Protein AF-A0A941VNN4-F1 (afdb_monomer_lite)

Structure (mmCIF, N/CA/C/O backbone):
data_AF-A0A941VNN4-F1
#
_entry.id   AF-A0A941VNN4-F1
#
loop_
_atom_site.group_PDB
_atom_site.id
_atom_site.type_symbol
_atom_site.label_atom_id
_atom_site.label_alt_id
_atom_site.label_comp_id
_atom_site.label_asym_id
_atom_site.label_entity_id
_atom_site.label_seq_id
_atom_site.pdbx_PDB_ins_code
_atom_site.Cartn_x
_atom_site.Cartn_y
_atom_site.Cartn_z
_atom_site.occupancy
_atom_site.B_iso_or_equiv
_atom_site.auth_seq_id
_atom_site.auth_comp_id
_atom_site.auth_asym_id
_atom_site.auth_atom_id
_atom_site.pdbx_PDB_model_num
ATOM 1 N N . MET A 1 1 ? 27.359 -25.252 2.317 1.00 46.09 1 MET A N 1
ATOM 2 C CA . MET A 1 1 ? 26.931 -23.854 2.087 1.00 46.09 1 MET A CA 1
ATOM 3 C C . MET A 1 1 ? 25.927 -23.832 0.937 1.00 46.09 1 MET A C 1
ATOM 5 O O . MET A 1 1 ? 26.339 -23.854 -0.212 1.00 46.09 1 MET A O 1
ATOM 9 N N . LEU A 1 2 ? 24.622 -23.864 1.223 1.00 54.41 2 LEU A N 1
ATOM 10 C CA . LEU A 1 2 ? 23.564 -23.746 0.209 1.00 54.41 2 LEU A CA 1
ATOM 11 C C . LEU A 1 2 ? 22.951 -22.347 0.313 1.00 54.41 2 LEU A C 1
ATOM 13 O O . LEU A 1 2 ? 21.932 -22.149 0.966 1.00 54.41 2 LEU A O 1
ATOM 17 N N . PHE A 1 3 ? 23.591 -21.356 -0.309 1.00 55.06 3 PHE A N 1
ATOM 18 C CA . PHE A 1 3 ? 22.938 -20.072 -0.551 1.00 55.06 3 PHE A CA 1
ATOM 19 C C . PHE A 1 3 ? 22.017 -20.248 -1.756 1.00 55.06 3 PHE A C 1
ATOM 21 O O . PHE A 1 3 ? 22.397 -19.963 -2.893 1.00 55.06 3 PHE A O 1
ATOM 28 N N . SER A 1 4 ? 20.815 -20.774 -1.511 1.00 58.47 4 SER A N 1
ATOM 29 C CA . SER A 1 4 ? 19.725 -20.743 -2.482 1.00 58.47 4 SER A CA 1
ATOM 30 C C . SER A 1 4 ? 19.502 -19.290 -2.885 1.00 58.47 4 SER A C 1
ATOM 32 O O . SER A 1 4 ? 18.903 -18.506 -2.150 1.00 58.47 4 SER A O 1
ATOM 34 N N . ARG A 1 5 ? 20.030 -18.908 -4.053 1.00 59.09 5 ARG A N 1
ATOM 35 C CA . ARG A 1 5 ? 19.660 -17.668 -4.729 1.00 59.09 5 ARG A CA 1
ATOM 36 C C . ARG A 1 5 ? 18.187 -17.802 -5.067 1.00 59.09 5 ARG A C 1
ATOM 38 O O . ARG A 1 5 ? 17.836 -18.362 -6.102 1.00 59.09 5 ARG A O 1
ATOM 45 N N . ASN A 1 6 ? 17.349 -17.303 -4.168 1.00 58.16 6 ASN A N 1
ATOM 46 C CA . ASN A 1 6 ? 15.954 -17.047 -4.441 1.00 58.16 6 ASN A CA 1
ATOM 47 C C . ASN A 1 6 ? 15.950 -16.014 -5.573 1.00 58.16 6 ASN A C 1
ATOM 49 O O . ASN A 1 6 ? 16.142 -14.818 -5.347 1.00 58.16 6 ASN A O 1
ATOM 53 N N . ARG A 1 7 ? 15.866 -16.484 -6.823 1.00 54.38 7 ARG A N 1
ATOM 54 C CA . ARG A 1 7 ? 15.602 -15.635 -7.987 1.00 54.38 7 ARG A CA 1
ATOM 55 C C . ARG A 1 7 ? 14.129 -15.268 -7.926 1.00 54.38 7 ARG A C 1
ATOM 57 O O . ARG A 1 7 ? 13.348 -15.643 -8.789 1.00 54.38 7 ARG A O 1
ATOM 64 N N . GLU A 1 8 ? 13.755 -14.564 -6.869 1.00 60.44 8 GLU A N 1
ATOM 65 C CA . GLU A 1 8 ? 12.517 -13.826 -6.857 1.00 60.44 8 GLU A CA 1
ATOM 66 C C . GLU A 1 8 ? 12.767 -12.692 -7.844 1.00 60.44 8 GLU A C 1
ATOM 68 O O . GLU A 1 8 ? 13.471 -11.721 -7.548 1.00 60.44 8 GLU A O 1
ATOM 73 N N . SER A 1 9 ? 12.344 -12.906 -9.091 1.00 64.44 9 SER A N 1
ATOM 74 C CA . SER A 1 9 ? 12.241 -11.856 -10.091 1.00 64.44 9 SER A CA 1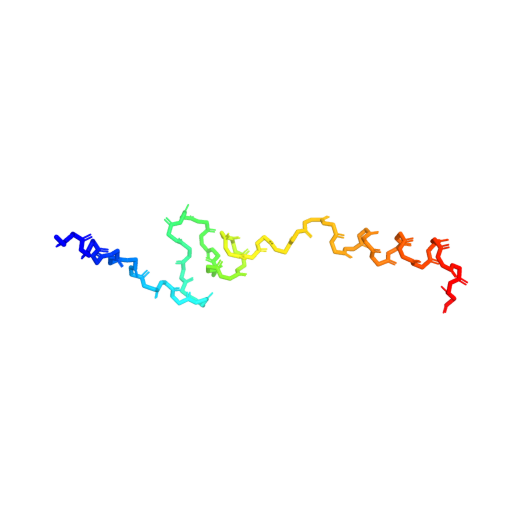
ATOM 75 C C . SER A 1 9 ? 11.545 -10.703 -9.391 1.00 64.44 9 SER A C 1
ATOM 77 O O . SER A 1 9 ? 10.372 -10.804 -9.038 1.00 64.44 9 SER A O 1
ATOM 79 N N . LYS A 1 10 ? 12.313 -9.656 -9.070 1.00 74.31 10 LYS A N 1
ATOM 80 C CA . LYS A 1 10 ? 11.817 -8.513 -8.310 1.00 74.31 10 LYS A CA 1
ATOM 81 C C . LYS A 1 10 ? 10.778 -7.826 -9.178 1.00 74.31 10 LYS A C 1
ATOM 83 O O . LYS A 1 10 ? 11.118 -6.964 -9.981 1.00 74.31 10 LYS A O 1
ATOM 88 N N . ILE A 1 11 ? 9.533 -8.262 -9.059 1.00 84.12 11 ILE A N 1
ATOM 89 C CA . ILE A 1 11 ? 8.430 -7.683 -9.793 1.00 84.12 11 ILE A CA 1
ATOM 90 C C . ILE A 1 11 ? 8.300 -6.232 -9.346 1.00 84.12 11 ILE A C 1
ATOM 92 O O . ILE A 1 11 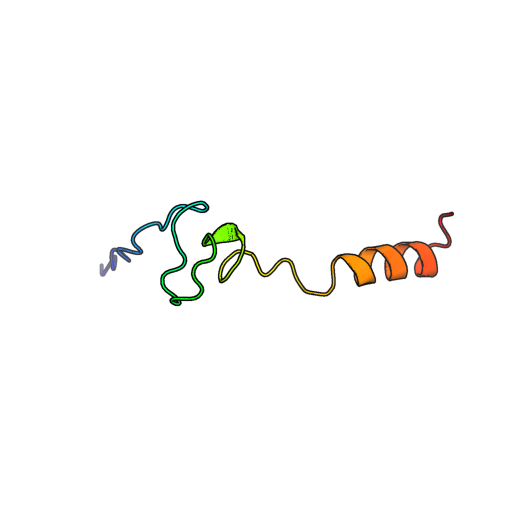? 8.214 -5.922 -8.151 1.00 84.12 11 ILE A O 1
ATOM 96 N N . GLY A 1 12 ? 8.386 -5.321 -10.307 1.00 89.62 12 GLY A N 1
ATOM 97 C CA . GLY A 1 12 ? 8.310 -3.907 -10.026 1.00 89.62 12 GLY A CA 1
ATOM 98 C C . GLY A 1 12 ? 6.928 -3.570 -9.488 1.00 89.62 12 GLY A C 1
ATOM 99 O O . GLY A 1 12 ? 5.896 -4.085 -9.911 1.00 89.62 12 GLY A O 1
ATOM 100 N N . ARG A 1 13 ? 6.882 -2.628 -8.547 1.00 90.25 13 ARG A N 1
ATOM 101 C CA . ARG A 1 13 ? 5.631 -2.140 -7.944 1.00 90.25 13 ARG A CA 1
ATOM 102 C C . ARG A 1 13 ? 4.574 -1.726 -8.976 1.00 90.25 13 ARG A C 1
ATOM 104 O O . ARG A 1 13 ? 3.379 -1.821 -8.706 1.00 90.25 13 ARG A O 1
ATOM 111 N N . ASN A 1 14 ? 5.000 -1.215 -10.127 1.00 92.81 14 ASN A N 1
ATOM 112 C CA . ASN A 1 14 ? 4.105 -0.727 -11.171 1.00 92.81 14 ASN A CA 1
ATOM 113 C C . ASN A 1 14 ? 3.800 -1.756 -12.268 1.00 92.81 14 ASN A C 1
ATOM 115 O O . ASN A 1 14 ? 2.944 -1.449 -13.096 1.00 92.81 14 ASN A O 1
ATOM 119 N N . ASP A 1 15 ? 4.451 -2.921 -12.264 1.00 93.69 15 ASP A N 1
ATOM 120 C CA . ASP A 1 15 ? 4.220 -3.981 -13.248 1.00 93.69 15 ASP A CA 1
ATOM 121 C C . ASP A 1 15 ? 2.817 -4.583 -13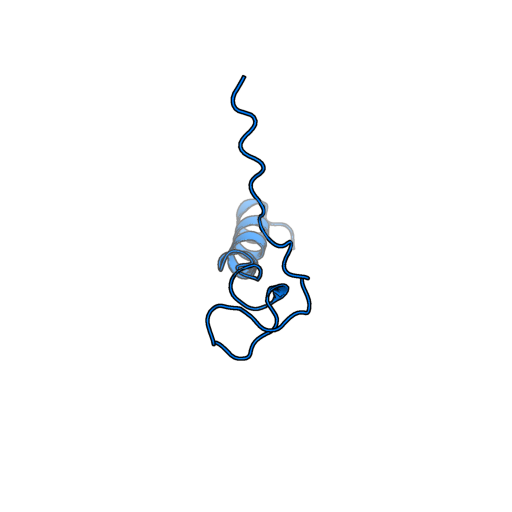.109 1.00 93.69 15 ASP A C 1
ATOM 123 O O . ASP A 1 15 ? 2.228 -4.516 -12.019 1.00 93.69 15 ASP A O 1
ATOM 127 N N . PRO A 1 16 ? 2.253 -5.161 -14.186 1.00 93.88 16 PRO A N 1
ATOM 128 C CA . PRO A 1 16 ? 1.012 -5.921 -14.097 1.00 93.88 16 PRO A CA 1
ATOM 129 C C . PRO A 1 16 ? 1.148 -7.062 -13.082 1.00 93.88 16 PRO A C 1
ATOM 131 O O . PRO A 1 16 ? 2.169 -7.744 -13.011 1.00 93.88 16 PRO A O 1
ATOM 134 N N . CYS A 1 17 ? 0.111 -7.266 -12.271 1.00 93.88 17 CYS A N 1
ATOM 135 C CA . CYS A 1 17 ? 0.105 -8.313 -11.260 1.00 93.88 17 CYS A CA 1
ATOM 136 C C . CYS A 1 17 ? 0.185 -9.698 -11.922 1.00 93.88 17 CYS A C 1
ATOM 138 O O . CYS A 1 17 ? -0.661 -10.007 -12.765 1.00 93.88 17 CYS A O 1
ATOM 140 N N . PRO A 1 18 ? 1.093 -10.584 -11.473 1.00 91.00 18 PRO A N 1
ATOM 141 C CA . PRO A 1 18 ? 1.233 -11.931 -12.025 1.00 91.00 18 PRO A CA 1
ATOM 142 C C . PRO A 1 18 ? 0.046 -12.828 -11.640 1.00 91.00 18 PRO A C 1
ATOM 144 O O . PRO A 1 18 ? -0.104 -13.925 -12.155 1.00 91.00 18 PRO A O 1
ATOM 147 N N . CYS A 1 19 ? -0.824 -12.344 -10.751 1.00 91.00 19 CYS A N 1
ATOM 148 C CA . CYS A 1 19 ? -2.078 -12.967 -10.359 1.00 91.00 19 CYS A CA 1
ATOM 149 C C . CYS A 1 19 ? -3.194 -12.868 -11.418 1.00 91.00 19 CYS A C 1
ATOM 151 O O . CYS A 1 19 ? -4.289 -13.369 -11.182 1.00 91.00 19 CYS A O 1
ATOM 153 N N . GLY A 1 20 ? -2.964 -12.173 -12.540 1.00 88.44 20 GLY A N 1
ATOM 154 C CA . GLY A 1 20 ? -3.948 -12.047 -13.621 1.00 88.44 20 GLY A CA 1
ATOM 155 C C . GLY A 1 20 ? -5.080 -11.050 -13.351 1.00 88.44 20 GLY A C 1
ATOM 156 O O . GLY A 1 20 ? 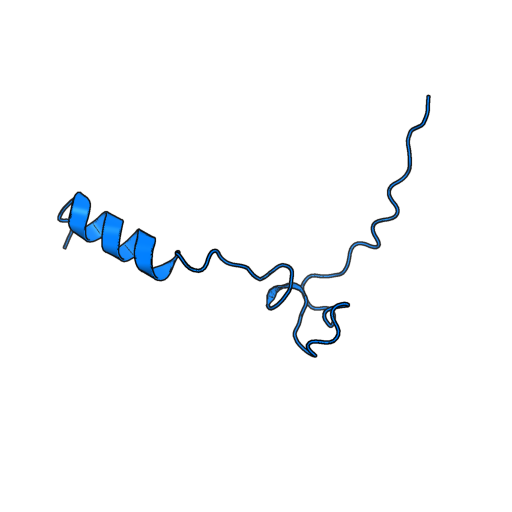-6.031 -10.984 -14.118 1.00 88.44 20 GLY A O 1
ATOM 157 N N . SER A 1 21 ? -4.985 -10.232 -12.299 1.00 91.25 21 SER A N 1
ATOM 158 C CA . SER A 1 21 ? -6.031 -9.258 -11.948 1.00 91.25 21 SER A CA 1
ATOM 159 C C . SER A 1 21 ? -6.116 -8.045 -12.881 1.00 91.25 21 SER A C 1
ATOM 161 O O . SER A 1 21 ? -7.019 -7.228 -12.736 1.00 91.25 21 SER A O 1
ATOM 163 N N . GLY A 1 22 ? -5.135 -7.856 -13.772 1.00 91.50 22 GLY A N 1
ATOM 164 C CA . GLY A 1 22 ? -5.003 -6.650 -14.602 1.00 91.50 22 GLY A CA 1
ATOM 165 C C . GLY A 1 22 ? -4.583 -5.387 -13.833 1.00 91.50 22 GLY A C 1
ATOM 166 O O . GLY A 1 22 ? -4.368 -4.335 -14.431 1.00 91.50 22 GLY A O 1
ATOM 167 N N . LEU A 1 23 ? -4.423 -5.467 -12.509 1.00 92.44 23 LEU A N 1
ATOM 168 C CA . LEU A 1 23 ? -3.989 -4.357 -11.660 1.00 92.44 23 LEU A CA 1
ATOM 169 C C . LEU A 1 23 ? -2.460 -4.301 -11.553 1.00 92.44 23 LEU A C 1
ATOM 171 O O . LEU A 1 23 ? -1.778 -5.313 -11.684 1.00 92.44 23 LEU A O 1
ATOM 175 N N . LYS A 1 24 ? -1.908 -3.125 -11.223 1.00 93.44 24 LYS A N 1
ATOM 176 C CA . LYS A 1 24 ? -0.481 -2.992 -10.869 1.00 93.44 24 LYS A CA 1
ATOM 177 C C . LYS A 1 24 ? -0.168 -3.801 -9.608 1.00 93.44 24 LYS A C 1
ATOM 179 O O . LYS A 1 24 ? -0.968 -3.786 -8.671 1.00 93.44 24 LYS A O 1
ATOM 184 N N . PHE A 1 25 ? 1.010 -4.416 -9.525 1.00 92.25 25 PHE A N 1
ATOM 185 C CA . PHE A 1 25 ? 1.426 -5.254 -8.395 1.00 92.25 25 PHE A CA 1
ATOM 186 C C . PHE A 1 25 ? 1.237 -4.550 -7.037 1.00 92.25 25 PHE A C 1
ATOM 188 O O . PHE A 1 25 ? 0.622 -5.114 -6.127 1.00 92.25 25 PHE A O 1
ATOM 195 N N . LYS A 1 26 ? 1.625 -3.267 -6.938 1.00 90.62 26 LYS A N 1
ATOM 196 C CA . LYS A 1 26 ? 1.441 -2.410 -5.746 1.00 90.62 26 LYS A CA 1
ATOM 197 C C . LYS A 1 26 ? -0.004 -2.125 -5.344 1.00 90.62 26 LYS A C 1
ATOM 199 O O . LYS A 1 26 ? -0.208 -1.597 -4.264 1.00 90.62 26 LYS A O 1
ATOM 204 N N . LYS A 1 27 ? -0.979 -2.370 -6.220 1.00 89.94 27 LYS A N 1
ATOM 205 C CA . LYS A 1 27 ? -2.419 -2.180 -5.969 1.00 89.94 27 LYS A CA 1
ATOM 206 C C . LYS A 1 27 ? -3.170 -3.508 -5.844 1.00 89.94 27 LYS A C 1
ATOM 208 O O . LYS A 1 27 ? -4.377 -3.503 -5.654 1.00 89.94 27 LYS A O 1
ATOM 213 N N . CYS A 1 28 ? -2.475 -4.634 -5.998 1.00 91.75 28 CYS A N 1
ATOM 214 C CA . CYS A 1 28 ? -3.069 -5.960 -5.937 1.00 91.75 28 CYS A CA 1
ATOM 215 C C . CYS A 1 28 ? -2.385 -6.793 -4.850 1.00 91.75 28 CYS A C 1
ATOM 217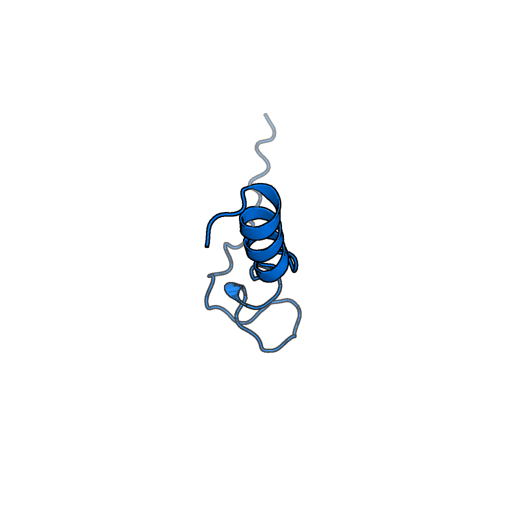 O O . CYS A 1 28 ? -2.583 -6.515 -3.671 1.00 91.75 28 CYS A O 1
ATOM 219 N N . CYS A 1 29 ? -1.540 -7.764 -5.206 1.00 88.81 29 CYS A N 1
ATOM 220 C CA . CYS A 1 29 ? -0.888 -8.646 -4.234 1.00 88.81 29 CYS A CA 1
ATOM 221 C C . CYS A 1 29 ? -0.016 -7.912 -3.205 1.00 88.81 29 CYS A C 1
ATOM 223 O O . CYS A 1 29 ? 0.031 -8.339 -2.056 1.00 88.81 29 CYS A O 1
ATOM 225 N N . MET A 1 30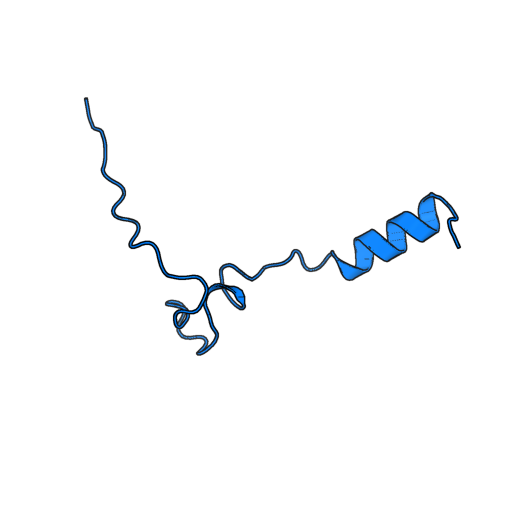 ? 0.639 -6.811 -3.588 1.00 86.19 30 MET A N 1
ATOM 226 C CA . MET A 1 30 ? 1.450 -5.998 -2.670 1.00 86.19 30 MET A CA 1
ATOM 227 C C . MET A 1 30 ? 0.649 -4.861 -2.025 1.00 86.19 30 MET A C 1
ATOM 229 O O . MET A 1 30 ? 1.008 -4.375 -0.959 1.00 86.19 30 MET A O 1
ATOM 233 N N . GLY A 1 31 ? -0.440 -4.446 -2.671 1.00 78.75 31 GLY A N 1
ATOM 234 C CA . GLY A 1 31 ? -1.320 -3.359 -2.243 1.00 78.75 31 GLY A CA 1
ATOM 235 C C . GLY A 1 31 ? -2.361 -3.758 -1.217 1.00 78.75 31 GLY A C 1
ATOM 236 O O . GLY A 1 31 ? -3.338 -3.034 -1.054 1.00 78.75 31 GLY A O 1
ATOM 237 N N . LYS A 1 32 ? -2.171 -4.888 -0.526 1.00 67.06 32 LYS A N 1
ATOM 238 C CA . LYS A 1 32 ? -2.883 -5.175 0.718 1.00 67.06 32 LYS A CA 1
ATOM 239 C C . LYS A 1 32 ? -2.387 -4.197 1.787 1.00 67.06 32 LYS A C 1
ATOM 241 O O . LYS A 1 32 ? -1.783 -4.605 2.774 1.00 67.06 32 LYS A O 1
ATOM 246 N N . GLU A 1 33 ? -2.614 -2.899 1.584 1.00 63.09 33 GLU A N 1
ATOM 247 C CA . GLU A 1 33 ? -2.798 -2.004 2.712 1.00 63.09 33 GLU A CA 1
ATOM 248 C C . GLU A 1 33 ? -3.894 -2.672 3.520 1.00 63.09 33 GLU A C 1
ATOM 250 O O . GLU A 1 33 ? -4.989 -2.935 3.017 1.00 63.09 33 GLU A O 1
ATOM 255 N N . SER A 1 34 ? -3.504 -3.124 4.705 1.00 59.53 34 SER A N 1
ATOM 256 C CA . SER A 1 34 ? -4.368 -3.777 5.661 1.00 59.53 34 SER A CA 1
ATOM 257 C C . SER A 1 34 ? -5.724 -3.085 5.606 1.00 59.53 34 SER A C 1
ATOM 259 O O . SER A 1 34 ? -5.811 -1.881 5.841 1.00 59.53 34 SER A O 1
ATOM 261 N N . LEU A 1 35 ? -6.779 -3.845 5.299 1.00 58.00 35 LEU A N 1
ATOM 262 C CA . LEU A 1 35 ? -8.188 -3.419 5.299 1.00 58.00 35 LEU A CA 1
ATOM 263 C C . LEU A 1 35 ? -8.641 -2.738 6.620 1.00 58.00 35 LEU A C 1
ATOM 265 O O . LEU A 1 35 ? -9.817 -2.457 6.802 1.00 58.00 35 LEU A O 1
ATOM 269 N N . GLY A 1 36 ? -7.721 -2.473 7.551 1.00 57.84 36 GLY A N 1
ATOM 270 C CA . GLY A 1 36 ? -7.894 -1.755 8.800 1.00 57.84 36 GLY A CA 1
ATOM 271 C C . GLY A 1 36 ? -7.242 -0.369 8.866 1.00 57.84 36 GLY A C 1
ATOM 272 O O . GLY A 1 36 ? -7.225 0.182 9.959 1.00 57.84 36 GLY A O 1
ATOM 273 N N . SER A 1 37 ? -6.723 0.236 7.789 1.00 61.03 37 SER A N 1
ATOM 274 C CA . SER A 1 37 ? -6.162 1.603 7.880 1.00 61.03 37 SER A CA 1
ATOM 275 C C . SER A 1 37 ? -7.231 2.659 8.200 1.00 61.03 37 SER A C 1
ATOM 277 O O . SER A 1 37 ? -7.031 3.502 9.075 1.00 61.03 37 SER A O 1
ATOM 279 N N . VAL A 1 38 ? -8.410 2.556 7.578 1.00 66.50 38 VAL A N 1
ATOM 280 C CA . VAL A 1 38 ? -9.559 3.429 7.877 1.00 66.50 38 VAL A CA 1
ATOM 281 C C . VAL A 1 38 ? -10.067 3.193 9.306 1.00 66.50 38 VAL A C 1
ATOM 283 O O . VAL A 1 38 ? -10.355 4.143 10.028 1.00 66.50 38 VAL A O 1
ATOM 286 N N . HIS A 1 39 ? -10.105 1.933 9.754 1.00 75.44 39 HIS A N 1
ATOM 287 C CA . HIS A 1 39 ? -10.608 1.590 11.085 1.00 75.44 39 HIS A CA 1
ATOM 288 C C . HIS A 1 39 ? -9.622 1.922 12.215 1.00 75.44 39 HIS A C 1
ATOM 290 O O . HIS A 1 39 ? -10.050 2.312 13.296 1.00 75.44 39 HIS A O 1
ATOM 296 N N . LEU A 1 40 ? -8.309 1.805 11.988 1.00 82.50 40 LEU A N 1
ATOM 297 C CA . LEU A 1 40 ? -7.289 2.108 12.996 1.00 82.50 40 LEU A CA 1
ATOM 298 C C . LEU A 1 40 ? -7.271 3.595 13.340 1.00 82.50 40 LEU A C 1
ATOM 300 O O . LEU A 1 40 ? -7.183 3.939 14.514 1.00 82.50 40 LEU A O 1
ATOM 304 N N . LYS A 1 41 ? -7.386 4.464 12.329 1.00 83.56 41 LYS A N 1
ATOM 305 C CA . LYS A 1 41 ? -7.434 5.914 12.527 1.00 83.56 41 LYS A CA 1
ATOM 306 C C . LYS A 1 41 ? -8.671 6.310 13.339 1.00 83.56 41 LYS A C 1
ATOM 308 O O . LYS A 1 41 ? -8.544 7.028 14.325 1.00 83.56 41 LYS A O 1
ATOM 313 N N . GLU A 1 42 ? -9.831 5.752 12.998 1.00 85.19 42 GLU A N 1
ATOM 314 C CA . GLU A 1 42 ? -11.071 5.968 13.750 1.00 85.19 42 GLU A CA 1
ATOM 315 C C . GLU A 1 42 ? -10.985 5.423 15.184 1.00 85.19 42 GLU A C 1
ATOM 317 O O . GLU A 1 42 ? -11.336 6.113 16.140 1.00 85.19 42 GLU A O 1
ATOM 322 N N . LYS A 1 43 ? -10.466 4.202 15.364 1.00 86.06 43 LYS A N 1
ATOM 323 C CA . LYS A 1 43 ? -10.257 3.608 16.690 1.00 86.06 43 LYS A CA 1
ATOM 324 C C . LYS A 1 43 ? -9.313 4.462 17.536 1.00 86.06 43 LYS A C 1
ATOM 326 O O . LYS A 1 43 ? -9.627 4.720 18.690 1.00 86.06 43 LYS A O 1
ATOM 331 N N . TYR A 1 44 ? -8.199 4.917 16.968 1.00 88.00 44 TYR A N 1
ATOM 332 C CA . TYR A 1 44 ? -7.228 5.777 17.639 1.00 88.00 44 TYR A CA 1
ATOM 333 C C . TYR A 1 44 ? -7.874 7.083 18.124 1.00 88.00 44 TYR A C 1
ATOM 335 O O . TYR A 1 44 ? -7.792 7.399 19.309 1.00 88.00 44 TYR A O 1
ATOM 343 N N . TYR A 1 45 ? -8.594 7.805 17.258 1.00 90.69 45 TYR A N 1
ATOM 344 C CA . TYR A 1 45 ? -9.276 9.036 17.676 1.00 90.69 45 TYR A CA 1
ATOM 345 C C . TYR A 1 45 ? -10.342 8.782 18.745 1.00 90.69 45 TYR A C 1
ATOM 347 O O . TYR A 1 45 ? -10.448 9.552 19.698 1.00 90.69 45 TYR A O 1
ATOM 355 N N . ARG A 1 46 ? -11.091 7.677 18.641 1.00 87.88 46 ARG A N 1
ATOM 356 C CA . ARG A 1 46 ? -12.087 7.282 19.649 1.00 87.88 46 ARG A CA 1
ATOM 357 C C . ARG A 1 46 ? -11.460 6.914 20.996 1.00 87.88 46 ARG A C 1
ATOM 359 O O . ARG A 1 46 ? -12.003 7.297 22.029 1.00 87.88 46 ARG A O 1
ATOM 366 N N . GLU A 1 47 ? -10.352 6.176 20.989 1.00 92.88 47 GLU A N 1
ATOM 367 C CA . GLU A 1 47 ? -9.653 5.703 22.191 1.00 92.88 47 GLU A CA 1
ATOM 368 C C . GLU A 1 47 ? -8.986 6.862 22.939 1.00 92.88 47 GLU A C 1
ATOM 370 O O . GLU A 1 47 ? -9.182 7.015 24.144 1.00 92.88 47 GLU A O 1
ATOM 375 N N . TYR A 1 48 ? -8.280 7.733 22.216 1.00 91.69 48 TYR A N 1
ATOM 376 C CA . TYR A 1 48 ? -7.561 8.866 22.804 1.00 91.69 48 TYR A CA 1
ATOM 377 C C . TYR A 1 48 ? -8.391 10.156 22.887 1.00 91.69 48 TYR A C 1
ATOM 379 O O . TYR A 1 48 ? -7.912 11.153 23.422 1.00 91.69 48 TYR A O 1
ATOM 387 N N . ARG A 1 49 ? -9.636 10.151 22.384 1.00 86.00 49 ARG A N 1
ATOM 388 C CA . ARG A 1 49 ? -10.570 11.299 22.364 1.00 86.00 49 ARG A CA 1
ATOM 389 C C . ARG A 1 49 ? -9.968 12.573 21.765 1.00 86.00 49 ARG A C 1
ATOM 391 O O . ARG A 1 49 ? -10.287 13.685 22.184 1.00 86.00 49 ARG A O 1
ATOM 398 N N . ILE A 1 50 ? -9.086 12.403 20.789 1.00 82.94 50 ILE A N 1
ATOM 399 C CA . ILE A 1 50 ? -8.463 13.505 20.063 1.00 82.94 50 ILE A CA 1
ATOM 400 C C . ILE A 1 50 ? -9.471 13.932 18.990 1.00 82.94 50 ILE A C 1
ATOM 402 O O . ILE A 1 50 ? -9.912 13.092 18.206 1.00 82.94 50 ILE A O 1
ATOM 406 N N . ARG A 1 51 ? -9.888 15.200 19.019 1.00 74.19 51 ARG A N 1
ATOM 407 C CA . ARG A 1 51 ? -10.859 15.772 18.076 1.00 74.19 51 ARG A CA 1
ATOM 408 C C . ARG A 1 51 ? -10.212 16.130 16.744 1.00 74.19 51 ARG A C 1
ATOM 410 O O . ARG A 1 51 ? -9.051 16.592 16.773 1.00 74.19 51 ARG A O 1
#

Secondary structure (DSSP, 8-state):
------------TTSBPTTSSSSBGGGTTS----TTHHHHHHHHHHHHT--

Foldseek 3Di:
DDPPPPPPVPQDQQDQPPVPPRHRNCVPVVVPPPPCPVVVVVVVCVVVVPD

Sequence (51 aa):
MLFSRNRESKIGRNDPCPCGSGLKFKKCCMGKESLGSVHLKEKYYREYRIR

pLDDT: mean 78.83, std 14.44, range [46.09, 93.88]

Radius of gyration: 18.01 Å; chains: 1; bounding box: 39×40×37 Å